Protein AF-A0A4W4ENQ6-F1 (afdb_monomer)

Structure (mmCIF, N/CA/C/O backbone):
data_AF-A0A4W4ENQ6-F1
#
_entry.id   AF-A0A4W4ENQ6-F1
#
loop_
_atom_site.group_PDB
_atom_site.id
_atom_site.type_symbol
_atom_site.label_atom_id
_atom_site.label_alt_id
_atom_site.label_comp_id
_atom_site.label_asym_id
_atom_site.label_entity_id
_atom_site.label_seq_id
_atom_site.pdbx_PDB_ins_code
_atom_site.Cartn_x
_atom_site.Cartn_y
_atom_site.Cartn_z
_atom_site.occupancy
_atom_site.B_iso_or_equiv
_atom_site.auth_seq_id
_atom_site.auth_comp_id
_atom_site.auth_asym_id
_atom_site.auth_atom_id
_atom_site.pdbx_PDB_model_num
ATOM 1 N N . MET A 1 1 ? -20.810 8.746 22.871 1.00 34.44 1 MET A N 1
ATOM 2 C CA . MET A 1 1 ? -19.670 9.691 22.815 1.00 34.44 1 MET A CA 1
ATOM 3 C C . MET A 1 1 ? -18.344 9.006 22.472 1.00 34.44 1 MET A C 1
ATOM 5 O O . MET A 1 1 ? -17.551 9.634 21.795 1.00 34.44 1 MET A O 1
ATOM 9 N N . CYS A 1 2 ? -18.100 7.742 22.858 1.00 44.56 2 CYS A N 1
ATOM 10 C CA . CYS A 1 2 ? -16.874 7.008 22.480 1.00 44.56 2 CYS A CA 1
ATOM 11 C C . CYS A 1 2 ? -16.826 6.581 20.991 1.00 44.56 2 CYS A C 1
ATOM 13 O O . CYS A 1 2 ? -15.759 6.585 20.390 1.00 44.56 2 CYS A O 1
ATOM 15 N N . SER A 1 3 ? -17.975 6.301 20.365 1.00 55.16 3 SER A N 1
ATOM 16 C CA . SER A 1 3 ? -18.065 5.853 18.964 1.00 55.16 3 SER A CA 1
ATOM 17 C C . SER A 1 3 ? -17.677 6.925 17.936 1.00 55.16 3 SER A C 1
ATOM 19 O O . SER A 1 3 ? -16.937 6.634 17.008 1.00 55.16 3 SER A O 1
ATOM 21 N N . THR A 1 4 ? -18.064 8.188 18.141 1.00 59.12 4 THR A N 1
ATOM 22 C CA . THR A 1 4 ? -17.815 9.265 17.162 1.00 59.12 4 THR A CA 1
ATOM 23 C C . THR A 1 4 ? -16.339 9.615 16.988 1.00 59.12 4 THR A C 1
ATOM 25 O O . THR A 1 4 ? -15.963 10.095 15.929 1.00 59.12 4 THR A O 1
ATOM 28 N N . VAL A 1 5 ? -15.502 9.406 18.010 1.00 60.91 5 VAL A N 1
ATOM 29 C CA . VAL A 1 5 ? -14.053 9.659 17.909 1.00 60.91 5 VAL A CA 1
ATOM 30 C C . VAL A 1 5 ? -13.392 8.556 17.080 1.00 60.91 5 VAL A C 1
ATOM 32 O O . VAL A 1 5 ? -12.712 8.856 16.106 1.00 60.91 5 VAL A O 1
ATOM 35 N N . LEU A 1 6 ? -13.705 7.291 17.383 1.00 64.12 6 LEU A N 1
ATOM 36 C CA . LEU A 1 6 ? -13.186 6.133 16.647 1.00 64.12 6 LEU A CA 1
ATOM 37 C C . LEU A 1 6 ? -13.651 6.107 15.184 1.00 64.12 6 LEU A C 1
ATOM 39 O O . LEU A 1 6 ? -12.888 5.710 14.308 1.00 64.12 6 LEU A O 1
ATOM 43 N N . ASP A 1 7 ? -14.876 6.551 14.898 1.00 67.75 7 ASP A N 1
ATOM 44 C CA . ASP A 1 7 ? -15.379 6.637 13.523 1.00 67.75 7 ASP A CA 1
ATOM 45 C C . ASP A 1 7 ? -14.667 7.745 12.714 1.00 67.75 7 ASP A C 1
ATOM 47 O O . ASP A 1 7 ? -14.411 7.573 11.520 1.00 67.75 7 ASP A O 1
ATOM 51 N N . VAL A 1 8 ? -14.273 8.854 13.358 1.00 71.75 8 VAL A N 1
ATOM 52 C CA . VAL A 1 8 ? -13.456 9.911 12.731 1.00 71.75 8 VAL A CA 1
ATOM 53 C C . VAL A 1 8 ? -12.032 9.422 12.469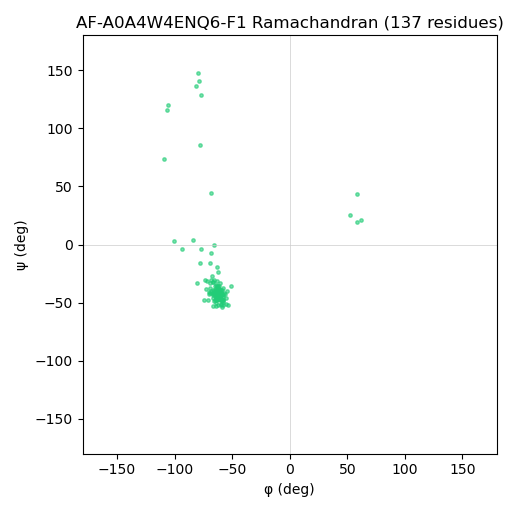 1.00 71.75 8 VAL A C 1
ATOM 55 O O . VAL A 1 8 ? -11.501 9.666 11.386 1.00 71.75 8 VAL A O 1
ATOM 58 N N . ASP A 1 9 ? -11.434 8.683 13.406 1.00 76.38 9 ASP A N 1
ATOM 59 C CA . ASP A 1 9 ? -10.115 8.074 13.211 1.00 76.38 9 ASP A CA 1
ATOM 60 C C . ASP A 1 9 ? -10.134 7.109 12.014 1.00 76.38 9 ASP A C 1
ATOM 62 O O . ASP A 1 9 ? -9.306 7.221 11.108 1.00 76.38 9 ASP A O 1
ATOM 66 N N . VAL A 1 10 ? -11.128 6.215 11.942 1.00 76.56 10 VAL A N 1
ATOM 67 C CA . VAL A 1 10 ? -11.329 5.283 10.815 1.00 76.56 10 VAL A CA 1
ATOM 68 C C . VAL A 1 10 ? -11.470 6.032 9.487 1.00 76.56 10 VAL A C 1
ATOM 70 O O . VAL A 1 10 ? -10.875 5.626 8.485 1.00 76.56 10 VAL A O 1
ATOM 73 N N . PHE A 1 11 ? -12.210 7.143 9.458 1.00 78.75 11 PHE A N 1
ATOM 74 C CA . PHE A 1 11 ? -12.342 7.970 8.258 1.00 78.75 11 PHE A CA 1
ATOM 75 C C . PHE A 1 11 ? -11.002 8.587 7.828 1.00 78.75 11 PHE A C 1
ATOM 77 O O . PHE A 1 11 ? -10.632 8.500 6.654 1.00 78.75 11 PHE A O 1
ATOM 84 N N . ILE A 1 12 ? -10.235 9.145 8.771 1.00 81.88 12 ILE A N 1
ATOM 85 C CA . ILE A 1 12 ? -8.911 9.724 8.502 1.00 81.88 12 ILE A CA 1
ATOM 86 C C . ILE A 1 12 ? -7.958 8.656 7.955 1.00 81.88 12 ILE A C 1
ATOM 88 O O . ILE A 1 12 ? -7.307 8.885 6.935 1.00 81.88 12 ILE A O 1
ATOM 92 N N . TYR A 1 13 ? -7.897 7.472 8.572 1.00 83.75 13 TYR A N 1
ATOM 93 C CA . TYR A 1 13 ? -7.035 6.393 8.085 1.00 83.75 13 TYR A CA 1
ATOM 94 C C . TYR A 1 13 ? -7.431 5.920 6.683 1.00 83.75 13 TYR A C 1
ATOM 96 O O . TYR A 1 13 ? -6.547 5.706 5.856 1.00 83.75 13 TYR A O 1
ATOM 104 N N . ASN A 1 14 ? -8.729 5.790 6.388 1.00 84.50 14 ASN A N 1
ATOM 105 C CA . ASN A 1 14 ? -9.204 5.430 5.048 1.00 84.50 14 ASN A CA 1
ATOM 106 C C . ASN A 1 14 ? -8.811 6.476 3.998 1.00 84.50 14 ASN A C 1
ATOM 108 O O . ASN A 1 14 ? -8.328 6.117 2.925 1.00 84.50 14 ASN A O 1
ATOM 112 N N . PHE A 1 15 ? -8.937 7.765 4.321 1.00 85.69 15 PHE A N 1
ATOM 113 C CA . PHE A 1 15 ? -8.499 8.842 3.435 1.00 85.69 15 PHE A CA 1
ATOM 114 C C . PHE A 1 15 ? -6.988 8.786 3.167 1.00 85.69 15 PHE A C 1
ATOM 116 O O . PHE A 1 15 ? -6.546 8.849 2.020 1.00 85.69 15 PHE A O 1
ATOM 123 N N . VAL A 1 16 ? -6.183 8.606 4.216 1.00 89.12 16 VAL A N 1
ATOM 124 C CA . VAL A 1 16 ? -4.723 8.495 4.096 1.00 89.12 16 VAL A CA 1
ATOM 125 C C . VAL A 1 16 ? -4.326 7.261 3.269 1.00 89.12 16 VAL A C 1
ATOM 127 O O . VAL A 1 16 ? -3.464 7.354 2.392 1.00 89.12 16 VAL A O 1
ATOM 130 N N . LEU A 1 17 ? -4.996 6.123 3.479 1.00 88.12 17 LEU A N 1
ATOM 131 C CA . LEU A 1 17 ? -4.825 4.902 2.683 1.00 88.12 17 LEU A CA 1
ATOM 132 C C . LEU A 1 17 ? -5.177 5.110 1.204 1.00 88.12 17 LEU A C 1
ATOM 134 O O . LEU A 1 17 ? -4.473 4.590 0.340 1.00 88.12 17 LEU A O 1
ATOM 138 N N . GLN A 1 18 ? -6.216 5.895 0.901 1.00 87.50 18 GLN A N 1
ATOM 139 C CA . GLN A 1 18 ? -6.599 6.244 -0.469 1.00 87.50 18 GLN A CA 1
ATOM 140 C C . GLN A 1 18 ? -5.472 7.004 -1.182 1.00 87.50 18 GLN A C 1
ATOM 142 O O . GLN A 1 18 ? -5.150 6.695 -2.329 1.00 87.50 18 GLN A O 1
ATOM 147 N N . VAL A 1 19 ? -4.844 7.969 -0.502 1.00 91.44 19 VAL A N 1
ATOM 148 C CA . VAL A 1 19 ? -3.749 8.770 -1.071 1.00 91.44 19 VAL A CA 1
ATOM 149 C C . VAL A 1 19 ? -2.521 7.899 -1.325 1.00 91.44 19 VAL A C 1
ATOM 151 O O . VAL A 1 19 ? -2.022 7.861 -2.449 1.00 91.44 19 VAL A O 1
ATOM 154 N N . PHE A 1 20 ? -2.048 7.154 -0.322 1.00 89.12 20 PHE A N 1
ATOM 155 C CA . PHE A 1 20 ? -0.837 6.342 -0.474 1.00 89.12 20 PHE A CA 1
ATOM 156 C C . PHE A 1 20 ? -1.031 5.143 -1.405 1.00 89.12 20 PHE A C 1
ATOM 158 O O . PHE A 1 20 ? -0.192 4.916 -2.276 1.00 89.12 20 PHE A O 1
ATOM 165 N N . GLY A 1 21 ? -2.157 4.431 -1.305 1.00 88.62 21 GLY A N 1
ATOM 166 C CA . GLY A 1 21 ? -2.495 3.359 -2.241 1.00 88.62 21 GLY A CA 1
ATOM 167 C C . GLY A 1 21 ? -2.651 3.878 -3.673 1.00 88.62 21 GLY A C 1
ATOM 168 O O . GLY A 1 21 ? -2.156 3.256 -4.613 1.00 88.62 21 GLY A O 1
ATOM 169 N N . GLY A 1 22 ? -3.243 5.070 -3.823 1.00 90.06 22 GLY A N 1
ATOM 170 C CA . GLY A 1 22 ? -3.332 5.829 -5.071 1.00 90.06 22 GLY A CA 1
ATOM 171 C C . GLY A 1 22 ? -1.975 6.050 -5.736 1.00 90.06 22 GLY A C 1
ATOM 172 O O . GLY A 1 22 ? -1.762 5.706 -6.899 1.00 90.06 22 GLY A O 1
ATOM 173 N N . LEU A 1 23 ? -1.029 6.576 -4.959 1.00 92.75 23 LEU A N 1
ATOM 174 C CA . LEU A 1 23 ? 0.330 6.847 -5.420 1.00 92.75 23 LEU A CA 1
ATOM 175 C C . LEU A 1 23 ? 1.032 5.582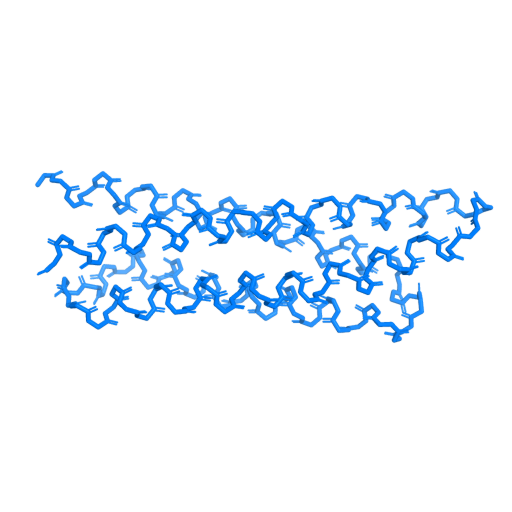 -5.925 1.00 92.75 23 LEU A C 1
ATOM 177 O O . LEU A 1 23 ? 1.708 5.646 -6.946 1.00 92.75 23 LEU A O 1
ATOM 181 N N . VAL A 1 24 ? 0.850 4.428 -5.271 1.00 93.81 24 VAL A N 1
ATOM 182 C CA . VAL A 1 24 ? 1.528 3.180 -5.664 1.00 93.81 24 VAL A CA 1
ATOM 183 C C . VAL A 1 24 ? 1.181 2.773 -7.095 1.00 93.81 24 VAL A C 1
ATOM 185 O O . VAL A 1 24 ? 2.088 2.523 -7.886 1.00 93.81 24 VAL A O 1
ATOM 188 N N . TRP A 1 25 ? -0.103 2.713 -7.466 1.00 93.06 25 TRP A N 1
ATOM 189 C CA . TRP A 1 25 ? -0.451 2.274 -8.824 1.00 93.06 25 TRP A CA 1
ATOM 190 C C . TRP A 1 25 ? -0.148 3.339 -9.882 1.00 93.06 25 TRP A C 1
ATOM 192 O O . TRP A 1 25 ? 0.223 2.971 -10.995 1.00 93.06 25 TRP A O 1
ATOM 202 N N . ILE A 1 26 ? -0.226 4.632 -9.542 1.00 94.38 26 ILE A N 1
ATOM 203 C CA . ILE A 1 26 ? 0.180 5.724 -10.442 1.00 94.38 26 ILE A CA 1
ATOM 204 C C . ILE A 1 26 ? 1.682 5.636 -10.734 1.00 94.38 26 ILE A C 1
ATOM 206 O O . ILE A 1 26 ? 2.083 5.655 -11.895 1.00 94.38 26 ILE A O 1
ATOM 210 N N . LEU A 1 27 ? 2.518 5.472 -9.704 1.00 92.56 27 LEU A N 1
ATOM 211 C CA . LEU A 1 27 ? 3.970 5.347 -9.858 1.00 92.56 27 LEU A CA 1
ATOM 212 C C . LEU A 1 27 ? 4.344 4.106 -10.675 1.00 92.56 27 LEU A C 1
ATOM 214 O O . LEU A 1 27 ? 5.173 4.201 -11.577 1.00 92.56 27 LEU A O 1
ATOM 218 N N . VAL A 1 28 ? 3.693 2.964 -10.421 1.00 91.75 28 VAL A N 1
ATOM 219 C CA . VAL A 1 28 ? 3.890 1.748 -11.228 1.00 91.75 28 VAL A CA 1
ATOM 220 C C . VAL A 1 28 ? 3.441 1.977 -12.677 1.00 91.75 28 VAL A C 1
ATOM 222 O O . VAL A 1 28 ? 4.154 1.581 -13.598 1.00 91.75 28 VAL A O 1
ATOM 225 N N . ALA A 1 29 ? 2.330 2.678 -12.920 1.00 92.50 29 ALA A N 1
ATOM 226 C CA . ALA A 1 29 ? 1.887 3.025 -14.273 1.00 92.50 29 ALA A CA 1
ATOM 227 C C . ALA A 1 29 ? 2.889 3.929 -15.009 1.00 92.50 29 ALA A C 1
ATOM 229 O O . ALA A 1 29 ? 3.151 3.714 -16.192 1.00 92.50 29 ALA A O 1
ATOM 230 N N . CYS A 1 30 ? 3.522 4.875 -14.308 1.00 91.81 30 CYS A N 1
ATOM 231 C CA . CYS A 1 30 ? 4.569 5.735 -14.869 1.00 91.81 30 CYS A CA 1
ATOM 232 C C . CYS A 1 30 ? 5.825 4.967 -15.315 1.00 91.81 30 CYS A C 1
ATOM 234 O O . CYS A 1 30 ? 6.593 5.482 -16.125 1.00 91.81 30 CYS A O 1
ATOM 236 N N . THR A 1 31 ? 6.038 3.738 -14.832 1.00 88.50 31 THR A N 1
ATOM 237 C CA . THR A 1 31 ? 7.123 2.860 -15.314 1.00 88.50 31 THR A CA 1
ATOM 238 C C . THR A 1 31 ? 6.760 2.067 -16.573 1.00 88.50 31 THR A C 1
ATOM 240 O O . THR A 1 31 ? 7.550 1.242 -17.023 1.00 88.50 31 THR A O 1
ATOM 243 N N . TYR A 1 32 ? 5.573 2.303 -17.147 1.00 86.38 32 TYR A N 1
ATOM 244 C CA . TYR A 1 32 ? 5.031 1.584 -18.306 1.00 86.38 32 TYR A CA 1
ATOM 245 C C . TYR A 1 32 ? 4.882 0.069 -18.099 1.00 86.38 32 TYR A C 1
ATOM 247 O O . TYR A 1 32 ? 4.750 -0.672 -19.071 1.00 86.38 32 TYR A O 1
ATOM 255 N N . ILE A 1 33 ? 4.854 -0.393 -16.840 1.00 85.81 33 ILE A N 1
ATOM 256 C CA . ILE A 1 33 ? 4.675 -1.809 -16.487 1.00 85.81 33 ILE A CA 1
ATOM 257 C C . ILE A 1 33 ? 5.787 -2.676 -17.117 1.00 85.81 33 ILE A C 1
ATOM 259 O O . ILE A 1 33 ? 5.533 -3.733 -17.697 1.00 85.81 33 ILE A O 1
ATOM 263 N N . VAL A 1 34 ? 7.035 -2.204 -17.052 1.00 82.38 34 VAL A N 1
ATOM 264 C CA . VAL A 1 34 ? 8.221 -2.939 -17.501 1.00 82.38 34 VAL A CA 1
ATOM 265 C C . VAL A 1 34 ? 9.039 -3.429 -16.295 1.00 82.38 34 VAL A C 1
ATOM 267 O O . VAL A 1 34 ? 9.630 -2.604 -15.594 1.00 82.38 34 VAL A O 1
ATOM 270 N N . PRO A 1 35 ? 9.185 -4.754 -16.083 1.00 85.06 35 PRO A N 1
ATOM 271 C CA . PRO A 1 35 ? 8.628 -5.874 -16.851 1.00 85.06 35 PRO A CA 1
ATOM 272 C C . PRO A 1 35 ? 7.158 -6.174 -16.509 1.00 85.06 35 PRO A C 1
ATOM 274 O O . PRO A 1 35 ? 6.743 -6.072 -15.355 1.00 85.06 35 PRO A O 1
ATOM 277 N N . TYR A 1 36 ? 6.393 -6.644 -17.505 1.00 87.00 36 TYR A N 1
ATOM 278 C CA . TYR A 1 36 ? 4.941 -6.860 -17.380 1.00 87.00 36 TYR A CA 1
ATOM 279 C C . TYR A 1 36 ? 4.570 -7.768 -16.199 1.00 87.00 36 TYR A C 1
ATOM 281 O O . TYR A 1 36 ? 3.698 -7.448 -15.393 1.00 87.00 36 TYR A O 1
ATOM 289 N N . ASN A 1 37 ? 5.285 -8.881 -16.052 1.00 87.88 37 ASN A N 1
ATOM 290 C CA . ASN A 1 37 ? 5.226 -9.740 -14.877 1.00 87.88 37 ASN A CA 1
ATOM 291 C C . ASN A 1 37 ? 6.516 -9.511 -14.070 1.00 87.88 37 ASN A C 1
ATOM 293 O O . ASN A 1 37 ? 7.588 -9.729 -14.640 1.00 87.88 37 ASN A O 1
ATOM 297 N N . PRO A 1 38 ? 6.476 -9.063 -12.798 1.00 90.31 38 PRO A N 1
ATOM 298 C CA . PRO A 1 38 ? 5.336 -8.999 -11.871 1.00 90.31 38 PRO A CA 1
ATOM 299 C C . PRO A 1 38 ? 4.648 -7.629 -11.690 1.00 90.31 38 PRO A C 1
ATOM 301 O O . PRO A 1 38 ? 3.735 -7.534 -10.869 1.00 90.31 38 PRO A O 1
ATOM 304 N N . GLN A 1 39 ? 5.025 -6.555 -12.397 1.00 88.06 39 GLN A N 1
ATOM 305 C CA . GLN A 1 39 ? 4.447 -5.222 -12.126 1.00 88.06 39 GLN A CA 1
ATOM 306 C C . GLN A 1 39 ? 2.935 -5.126 -12.378 1.00 88.06 39 GLN A C 1
ATOM 308 O O . GLN A 1 39 ? 2.251 -4.393 -11.662 1.00 88.06 39 GLN A O 1
ATOM 313 N N . ALA A 1 40 ? 2.387 -5.888 -13.330 1.00 91.62 40 ALA A N 1
ATOM 314 C CA . ALA A 1 40 ? 0.944 -5.935 -13.559 1.00 91.62 40 ALA A CA 1
ATOM 315 C C . ALA A 1 40 ? 0.178 -6.461 -12.330 1.00 91.62 40 ALA A C 1
ATOM 317 O O . ALA A 1 40 ? -0.894 -5.948 -12.014 1.00 91.62 40 ALA A O 1
ATOM 318 N N . TYR A 1 41 ? 0.746 -7.425 -11.591 1.00 94.06 41 TYR A N 1
ATOM 319 C CA . TYR A 1 41 ? 0.162 -7.922 -10.340 1.00 94.06 41 TYR A CA 1
ATOM 320 C C . TYR A 1 41 ? 0.104 -6.820 -9.277 1.00 94.06 41 TYR A C 1
ATOM 322 O O . TYR A 1 41 ? -0.940 -6.595 -8.667 1.00 94.06 41 TYR A O 1
ATOM 330 N N . VAL A 1 42 ? 1.204 -6.081 -9.106 1.00 93.44 42 VAL A N 1
ATOM 331 C CA . VAL A 1 42 ? 1.302 -4.976 -8.139 1.00 93.44 42 VAL A CA 1
ATOM 332 C C . VAL A 1 42 ? 0.272 -3.889 -8.440 1.00 93.44 42 VAL A C 1
ATOM 334 O O . VAL A 1 42 ? -0.414 -3.405 -7.538 1.00 93.44 42 VAL A O 1
ATOM 337 N N . MET A 1 43 ? 0.132 -3.535 -9.718 1.00 94.06 43 MET A N 1
ATOM 338 C CA . MET A 1 43 ? -0.865 -2.569 -10.162 1.00 94.06 43 MET A CA 1
ATOM 339 C C . MET A 1 43 ? -2.290 -3.069 -9.900 1.00 94.06 43 MET A C 1
ATOM 341 O O . MET A 1 43 ? -3.090 -2.325 -9.338 1.00 94.06 43 MET A O 1
ATOM 345 N N . ALA A 1 44 ? -2.601 -4.319 -10.256 1.00 94.06 44 ALA A N 1
ATOM 346 C CA . ALA A 1 44 ? -3.931 -4.896 -10.066 1.00 94.06 44 ALA A CA 1
ATOM 347 C C . ALA A 1 44 ? -4.342 -4.931 -8.586 1.00 94.06 44 ALA A C 1
ATOM 349 O O . ALA A 1 44 ? -5.444 -4.500 -8.249 1.00 94.06 44 ALA A O 1
ATOM 350 N N . VAL A 1 45 ? -3.442 -5.375 -7.700 1.00 94.50 45 VAL A N 1
ATOM 351 C CA . VAL A 1 45 ? -3.666 -5.374 -6.246 1.00 94.50 45 VAL A CA 1
ATOM 352 C C . VAL A 1 45 ? -3.943 -3.962 -5.738 1.00 94.50 45 VAL A C 1
ATOM 354 O O . VAL A 1 45 ? -4.909 -3.740 -5.011 1.00 94.50 45 VAL A O 1
ATOM 357 N N . SER A 1 46 ? -3.117 -2.999 -6.145 1.00 93.62 46 SER A N 1
ATOM 358 C CA . SER A 1 46 ? -3.229 -1.621 -5.674 1.00 93.62 46 SER A CA 1
ATOM 359 C C . SER A 1 46 ? -4.527 -0.948 -6.146 1.00 93.62 46 SER A C 1
ATOM 361 O O . SER A 1 46 ? -5.216 -0.317 -5.348 1.00 93.62 46 SER A O 1
ATOM 363 N N . VAL A 1 47 ? -4.934 -1.147 -7.406 1.00 94.69 47 VAL A N 1
ATOM 364 C CA . VAL A 1 47 ? -6.209 -0.628 -7.937 1.00 94.69 47 VAL A CA 1
ATOM 365 C C . VAL A 1 47 ? -7.413 -1.303 -7.274 1.00 94.69 47 VAL A C 1
ATOM 367 O O . VAL A 1 47 ? -8.360 -0.614 -6.898 1.00 94.69 47 VAL A O 1
ATOM 370 N N . PHE A 1 48 ? -7.381 -2.626 -7.089 1.00 94.38 48 PHE A N 1
ATOM 371 C CA . PHE A 1 48 ? -8.450 -3.362 -6.409 1.00 94.38 48 PHE A CA 1
ATOM 372 C C . PHE A 1 48 ? -8.676 -2.828 -4.989 1.00 94.38 48 PHE A C 1
ATOM 374 O O . PHE A 1 48 ? -9.787 -2.422 -4.647 1.00 94.38 48 PHE A O 1
ATOM 381 N N . CYS A 1 49 ? -7.608 -2.739 -4.192 1.00 92.56 49 CYS A N 1
ATOM 382 C CA . CYS A 1 49 ? -7.678 -2.189 -2.842 1.00 92.56 49 CYS A CA 1
ATOM 383 C C . CYS A 1 49 ? -8.097 -0.708 -2.844 1.00 92.56 49 CYS A C 1
ATOM 385 O O . CYS A 1 49 ? -8.857 -0.288 -1.980 1.00 92.56 49 CYS A O 1
ATOM 387 N N . PHE A 1 50 ? -7.660 0.094 -3.820 1.00 92.69 50 PHE A N 1
ATOM 388 C CA . PHE A 1 50 ? -8.079 1.495 -3.941 1.00 92.69 50 PHE A CA 1
ATOM 389 C C . PHE A 1 50 ? -9.596 1.627 -4.152 1.00 92.69 50 PHE A C 1
ATOM 391 O O . PHE A 1 50 ? -10.244 2.425 -3.474 1.00 92.69 50 PHE A O 1
ATOM 398 N N . VAL A 1 51 ? -10.176 0.835 -5.061 1.00 93.81 51 VAL A N 1
ATOM 399 C CA . VAL A 1 51 ? -11.622 0.850 -5.337 1.00 93.81 51 VAL A CA 1
ATOM 400 C C . VAL A 1 51 ? -12.412 0.344 -4.134 1.00 93.81 51 VAL A C 1
ATOM 402 O O . VAL A 1 51 ? -13.388 0.975 -3.735 1.00 93.81 51 VAL A O 1
ATOM 405 N N . CYS A 1 52 ? -11.993 -0.762 -3.520 1.00 91.44 52 CYS A N 1
ATOM 406 C CA . CYS A 1 52 ? -12.686 -1.307 -2.357 1.00 91.44 52 CYS A CA 1
ATOM 407 C C . CYS A 1 52 ? -12.637 -0.352 -1.153 1.00 91.44 52 CYS A C 1
ATOM 409 O O . CYS A 1 52 ? -13.675 -0.112 -0.541 1.00 91.44 52 CYS A O 1
ATOM 411 N N . THR A 1 53 ? -11.487 0.263 -0.860 1.00 89.94 53 THR A N 1
ATOM 412 C CA . THR A 1 53 ? -11.356 1.254 0.224 1.00 89.94 53 THR A CA 1
ATOM 413 C C . THR A 1 53 ? -12.192 2.505 -0.059 1.00 89.94 53 THR A C 1
ATOM 415 O O . THR A 1 53 ? -12.832 3.031 0.851 1.00 89.94 53 THR A O 1
ATOM 418 N N . PHE A 1 54 ? -12.296 2.924 -1.326 1.00 89.81 54 PHE A N 1
ATOM 419 C CA . PHE A 1 54 ? -13.184 4.018 -1.726 1.00 89.81 54 PHE A CA 1
ATOM 420 C C . PHE A 1 54 ? -14.660 3.686 -1.476 1.00 89.81 54 PHE A C 1
ATOM 422 O O . PHE A 1 54 ? -15.392 4.487 -0.895 1.00 89.81 54 PHE A O 1
ATOM 429 N N . LEU A 1 55 ? -15.108 2.488 -1.868 1.00 90.25 55 LEU A N 1
ATOM 430 C CA . LEU A 1 55 ? -16.472 2.028 -1.589 1.00 90.25 55 LEU A CA 1
ATOM 431 C C . LEU A 1 55 ? -16.742 1.969 -0.082 1.00 90.25 55 LEU A C 1
ATOM 433 O O . LEU A 1 55 ? -17.816 2.366 0.367 1.00 90.25 55 LEU A O 1
ATOM 437 N N . TRP A 1 56 ? -15.759 1.528 0.702 1.00 85.56 56 TRP A N 1
ATOM 438 C CA . TRP A 1 56 ? -15.852 1.470 2.156 1.00 85.56 56 TRP A CA 1
ATOM 439 C C . TRP A 1 56 ? -16.020 2.865 2.777 1.00 85.56 56 TRP A C 1
ATOM 441 O O . T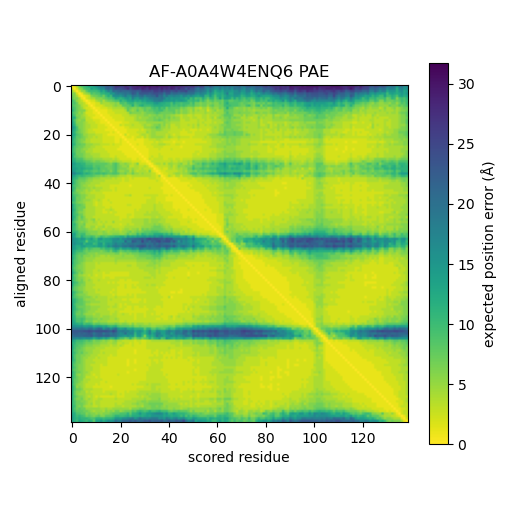RP A 1 56 ? -16.910 3.078 3.602 1.00 85.56 56 TRP A O 1
ATOM 451 N N . MET A 1 57 ? -15.258 3.853 2.296 1.00 84.38 57 MET A N 1
ATOM 452 C CA . MET A 1 57 ? -15.411 5.259 2.682 1.00 84.38 57 MET A CA 1
ATOM 453 C C . MET A 1 57 ? -16.822 5.786 2.377 1.00 84.38 57 MET A C 1
ATOM 455 O O . MET A 1 57 ? -17.431 6.429 3.231 1.00 84.38 57 MET A O 1
ATOM 459 N N . MET A 1 58 ? -17.379 5.472 1.202 1.00 85.50 58 MET A N 1
ATOM 460 C CA . MET A 1 58 ? -18.746 5.874 0.838 1.00 85.50 58 MET A CA 1
ATOM 461 C C . MET A 1 58 ? -19.797 5.263 1.776 1.00 85.50 58 MET A C 1
ATOM 463 O O . MET A 1 58 ? -20.731 5.949 2.191 1.00 85.50 58 MET A O 1
ATOM 467 N N . VAL A 1 59 ? -19.633 3.993 2.163 1.00 83.56 59 VAL A N 1
ATOM 468 C CA . VAL A 1 59 ? -20.529 3.322 3.120 1.00 83.56 59 VAL A CA 1
ATOM 469 C C . VAL A 1 59 ? -20.492 3.998 4.494 1.00 83.56 59 VAL A C 1
ATOM 471 O O . VAL A 1 59 ? -21.551 4.190 5.101 1.00 83.56 59 VAL A O 1
ATOM 474 N N . PHE A 1 60 ? -19.306 4.401 4.964 1.00 76.69 60 PHE A N 1
ATOM 475 C CA . PHE A 1 60 ? -19.164 5.160 6.209 1.00 76.69 60 PHE A CA 1
ATOM 476 C C . PHE A 1 60 ? -19.778 6.562 6.116 1.00 76.69 60 PHE A C 1
ATOM 478 O O . PHE A 1 60 ? -20.496 6.966 7.026 1.00 76.69 60 PHE A O 1
ATOM 485 N N . MET A 1 61 ? -19.593 7.276 5.000 1.00 76.00 61 MET A N 1
ATOM 486 C CA . MET A 1 61 ? -20.207 8.596 4.788 1.00 76.00 61 MET A CA 1
ATOM 487 C C . MET A 1 61 ? -21.740 8.546 4.778 1.00 76.00 61 MET A C 1
ATOM 489 O O . MET A 1 61 ? -22.390 9.464 5.272 1.00 76.00 61 MET A O 1
ATOM 493 N N . CYS A 1 62 ? -22.330 7.478 4.239 1.00 81.25 62 CYS A N 1
ATOM 494 C CA . CYS A 1 62 ? -23.780 7.289 4.234 1.00 81.25 62 CYS A CA 1
ATOM 495 C C . CYS A 1 62 ? -24.351 6.831 5.589 1.00 81.25 62 CYS A C 1
ATOM 497 O O . CYS A 1 62 ? -25.568 6.690 5.701 1.00 81.25 62 CYS A O 1
ATOM 499 N N . GLY A 1 63 ? -23.517 6.564 6.604 1.00 71.31 63 GLY A N 1
ATOM 500 C CA . GLY A 1 63 ? -23.973 6.160 7.939 1.00 71.31 63 GLY A CA 1
ATOM 501 C C . GLY A 1 63 ? -24.752 4.839 7.967 1.00 71.31 63 GLY A C 1
ATOM 502 O O . GLY A 1 63 ? -25.502 4.578 8.904 1.00 71.31 63 GLY A O 1
ATOM 503 N N . SER A 1 64 ? -24.593 3.984 6.947 1.00 65.50 64 SER A N 1
ATOM 504 C CA . SER A 1 64 ? -25.356 2.727 6.796 1.00 65.50 64 SER A CA 1
ATOM 505 C C . SER A 1 64 ? -24.993 1.667 7.859 1.00 65.50 64 SER A C 1
ATOM 507 O O . SER A 1 64 ? -25.645 0.627 8.008 1.00 65.50 64 SER A O 1
ATOM 509 N N . HIS A 1 65 ? -23.960 1.938 8.660 1.00 65.19 65 HIS A N 1
ATOM 510 C CA . HIS A 1 65 ? -23.519 1.103 9.765 1.00 65.19 65 HIS A CA 1
ATOM 511 C C . HIS A 1 65 ? -24.436 1.283 10.991 1.00 65.19 65 HIS A C 1
ATOM 513 O O . HIS A 1 65 ? -24.158 2.028 11.924 1.00 65.19 65 HIS A O 1
ATOM 519 N N . ASN A 1 66 ? -25.544 0.543 11.043 1.00 65.25 66 ASN A N 1
ATOM 520 C CA . ASN A 1 66 ? -26.442 0.472 12.212 1.00 65.25 66 ASN A CA 1
ATOM 521 C C . ASN A 1 66 ? -25.808 -0.235 13.444 1.00 65.25 66 ASN A C 1
ATOM 523 O O . ASN A 1 66 ? -26.425 -1.110 14.048 1.00 65.25 66 ASN A O 1
ATOM 527 N N . ASN A 1 67 ? -24.551 0.076 13.781 1.00 62.88 67 ASN A N 1
ATOM 528 C CA . ASN A 1 67 ? -23.790 -0.434 14.927 1.00 62.88 67 ASN A CA 1
ATOM 529 C C . ASN A 1 67 ? -23.746 -1.970 15.050 1.00 62.88 67 ASN A C 1
ATOM 531 O O . ASN A 1 67 ? -23.613 -2.518 16.143 1.00 62.88 67 ASN A O 1
ATOM 535 N N . ARG A 1 68 ? -23.902 -2.694 13.932 1.00 75.12 68 ARG A N 1
ATOM 536 C CA . ARG A 1 68 ? -23.922 -4.161 13.954 1.00 75.12 68 ARG A CA 1
ATOM 537 C C . ARG A 1 68 ? -22.509 -4.711 13.989 1.00 75.12 68 ARG A C 1
ATOM 539 O O . ARG A 1 68 ? -21.681 -4.347 13.157 1.00 75.12 68 ARG A O 1
ATOM 546 N N . ASN A 1 69 ? -22.317 -5.714 14.839 1.00 77.38 69 ASN A N 1
ATOM 547 C CA . ASN A 1 69 ? -21.066 -6.450 14.978 1.00 77.38 69 ASN A CA 1
ATOM 548 C C . ASN A 1 69 ? -20.504 -6.958 13.630 1.00 77.38 69 ASN A C 1
ATOM 550 O O . ASN A 1 69 ? -19.306 -6.902 13.378 1.00 77.38 69 ASN A O 1
ATOM 554 N N . SER A 1 70 ? -21.390 -7.362 12.710 1.00 82.62 70 SER A N 1
ATOM 555 C CA . SER A 1 70 ? -21.023 -7.824 11.364 1.00 82.62 70 SER A CA 1
ATOM 556 C C . SER A 1 70 ? -20.286 -6.779 10.516 1.00 82.62 70 SER A C 1
ATOM 558 O O . SER A 1 70 ? -19.453 -7.166 9.702 1.00 82.62 70 SER A O 1
ATOM 560 N N . TRP A 1 71 ? -20.582 -5.482 10.672 1.00 83.50 71 TRP A N 1
ATOM 561 C CA . TRP A 1 71 ? -19.884 -4.421 9.932 1.00 83.50 71 TRP A CA 1
ATOM 562 C C . TRP A 1 71 ? -18.464 -4.229 10.461 1.00 83.50 71 TRP A C 1
ATOM 564 O O . TRP A 1 71 ? -17.540 -4.073 9.672 1.00 83.50 71 TRP A O 1
ATOM 574 N N . ALA A 1 72 ? -18.282 -4.324 11.781 1.00 83.06 72 ALA A N 1
ATOM 575 C CA . ALA A 1 72 ? -16.964 -4.282 12.405 1.00 83.06 72 ALA A CA 1
ATOM 576 C C . ALA A 1 72 ? -16.107 -5.498 12.010 1.00 83.06 72 ALA A C 1
ATOM 578 O O . ALA A 1 72 ? -14.927 -5.348 11.711 1.00 83.06 72 ALA A O 1
ATOM 579 N N . THR A 1 73 ? -16.696 -6.697 11.930 1.00 87.19 73 THR A N 1
ATOM 580 C CA . THR A 1 73 ? -15.981 -7.889 11.442 1.00 87.19 73 THR A CA 1
ATOM 581 C C . THR A 1 73 ? -15.574 -7.756 9.972 1.00 87.19 73 THR A C 1
ATOM 583 O O . THR A 1 73 ? -14.446 -8.099 9.621 1.00 87.19 73 THR A O 1
ATOM 586 N N . ALA A 1 74 ? -16.468 -7.256 9.112 1.00 89.56 74 ALA A N 1
ATOM 587 C CA . ALA A 1 74 ? -16.176 -7.065 7.691 1.00 89.56 74 ALA A CA 1
ATOM 588 C C . ALA A 1 74 ? -15.051 -6.039 7.463 1.00 89.56 74 ALA A C 1
ATOM 590 O O . ALA A 1 74 ? -14.173 -6.274 6.637 1.00 89.56 74 ALA A O 1
ATOM 591 N N . ASP A 1 75 ? -15.047 -4.959 8.246 1.00 88.75 75 ASP A N 1
ATOM 592 C CA . ASP A 1 75 ? -14.013 -3.920 8.269 1.00 88.75 75 ASP A CA 1
ATOM 593 C C . ASP A 1 75 ? -12.634 -4.508 8.619 1.00 88.75 75 ASP A C 1
ATOM 595 O O . ASP A 1 75 ? -11.690 -4.406 7.835 1.00 88.75 75 ASP A O 1
ATOM 599 N N . VAL A 1 76 ? -12.537 -5.236 9.739 1.00 90.62 76 VAL A N 1
ATOM 600 C CA . VAL A 1 76 ? -11.298 -5.921 10.154 1.00 90.62 76 VAL A CA 1
ATOM 601 C C . VAL A 1 76 ? -10.816 -6.899 9.084 1.00 90.62 76 VAL A C 1
ATOM 603 O O . VAL A 1 76 ? -9.635 -6.902 8.738 1.00 90.62 76 VAL A O 1
ATOM 606 N N . PHE A 1 77 ? -11.713 -7.733 8.551 1.00 92.75 77 PHE A N 1
ATOM 607 C CA . PHE A 1 77 ? -11.354 -8.742 7.558 1.00 92.75 77 PHE A CA 1
ATOM 608 C C . PHE A 1 77 ? -10.834 -8.115 6.262 1.00 92.75 77 PHE A C 1
ATOM 610 O O . PHE A 1 77 ? -9.810 -8.554 5.737 1.00 92.75 77 PHE A O 1
ATOM 617 N N . TYR A 1 78 ? -11.509 -7.076 5.764 1.00 93.19 78 TYR A N 1
ATOM 618 C CA . TYR A 1 78 ? -11.100 -6.377 4.552 1.00 93.19 78 TYR A CA 1
ATOM 619 C C . TYR A 1 78 ? -9.726 -5.721 4.715 1.00 93.19 78 TYR A C 1
ATOM 621 O O . TYR A 1 78 ? -8.835 -5.970 3.904 1.00 93.19 78 TYR A O 1
ATOM 629 N N . HIS A 1 79 ? -9.522 -4.932 5.775 1.00 93.06 79 HIS A N 1
ATOM 630 C CA . HIS A 1 79 ? -8.251 -4.239 5.989 1.00 93.06 79 HIS A CA 1
ATOM 631 C C . HIS A 1 79 ? -7.096 -5.214 6.267 1.00 93.06 79 HIS A C 1
ATOM 633 O O . HIS A 1 79 ? -5.978 -4.989 5.792 1.00 93.06 79 HIS A O 1
ATOM 639 N N . PHE A 1 80 ? -7.371 -6.348 6.921 1.00 94.19 80 PHE A N 1
ATOM 640 C CA . PHE A 1 80 ? -6.394 -7.422 7.079 1.00 94.19 80 PHE A CA 1
ATOM 641 C C . PHE A 1 80 ? -6.015 -8.037 5.728 1.00 94.19 80 PHE A C 1
ATOM 643 O O . PHE A 1 80 ? -4.830 -8.122 5.401 1.00 94.19 80 PHE A O 1
ATOM 650 N N . LEU A 1 81 ? -7.001 -8.419 4.912 1.00 95.31 81 LEU A N 1
ATOM 651 C CA . LEU A 1 81 ? -6.762 -8.983 3.583 1.00 95.31 81 LEU A CA 1
ATOM 652 C C . LEU A 1 81 ? -5.996 -7.998 2.690 1.00 95.31 81 LEU A C 1
ATOM 654 O O . LEU A 1 81 ? -5.027 -8.390 2.043 1.00 95.31 81 LEU A O 1
ATOM 658 N N . ALA A 1 82 ? -6.373 -6.718 2.705 1.00 94.19 82 ALA A N 1
ATOM 659 C CA . ALA A 1 82 ? -5.676 -5.662 1.980 1.00 94.19 82 ALA A CA 1
ATOM 660 C C . ALA A 1 82 ? -4.210 -5.532 2.425 1.00 94.19 82 ALA A C 1
ATOM 662 O O . ALA A 1 82 ? -3.334 -5.379 1.573 1.00 94.19 82 ALA A O 1
ATOM 663 N N . SER A 1 83 ? -3.921 -5.663 3.727 1.00 94.06 83 SER A N 1
ATOM 664 C CA . SER A 1 83 ? -2.543 -5.652 4.236 1.00 94.06 83 SER A CA 1
ATOM 665 C C . SER A 1 83 ? -1.710 -6.817 3.691 1.00 94.06 83 SER A C 1
ATOM 667 O O . SER A 1 83 ? -0.585 -6.611 3.242 1.00 94.06 83 SER A O 1
ATOM 669 N N . VAL A 1 84 ? -2.277 -8.028 3.642 1.00 96.06 84 VAL A N 1
ATOM 670 C CA . VAL A 1 84 ? -1.603 -9.218 3.102 1.00 96.06 84 VAL A CA 1
ATOM 671 C C . VAL A 1 84 ? -1.380 -9.079 1.598 1.00 96.06 84 VAL A C 1
ATOM 673 O O . VAL A 1 84 ? -0.294 -9.386 1.104 1.00 96.06 84 VAL A O 1
ATOM 676 N N . LEU A 1 85 ? -2.376 -8.575 0.865 1.00 94.50 85 LEU A N 1
ATOM 677 C CA . LEU A 1 85 ? -2.260 -8.340 -0.571 1.00 94.50 85 LEU A CA 1
ATOM 678 C C . LEU A 1 85 ? -1.186 -7.290 -0.882 1.00 94.50 85 LEU A C 1
ATOM 680 O O . LEU A 1 85 ? -0.322 -7.554 -1.718 1.00 94.50 85 LEU A O 1
ATOM 684 N N . TYR A 1 86 ? -1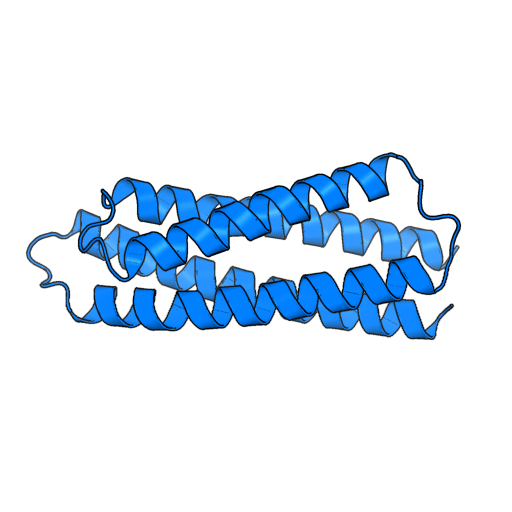.166 -6.149 -0.185 1.00 94.19 86 TYR A N 1
ATOM 685 C CA . TYR A 1 86 ? -0.116 -5.142 -0.374 1.00 94.19 86 TYR A CA 1
ATOM 686 C C . TYR A 1 86 ? 1.268 -5.673 0.005 1.00 94.19 86 TYR A C 1
ATOM 688 O O . TYR A 1 86 ? 2.202 -5.486 -0.771 1.00 94.19 86 TYR A O 1
ATOM 696 N N . LEU A 1 87 ? 1.394 -6.425 1.105 1.00 94.81 87 LEU A N 1
ATOM 697 C CA . LEU A 1 87 ? 2.653 -7.075 1.475 1.00 94.81 87 LEU A CA 1
ATOM 698 C C . LEU A 1 87 ? 3.131 -8.031 0.370 1.00 94.81 87 LEU A C 1
ATOM 700 O O . LEU A 1 87 ? 4.310 -8.034 0.010 1.00 94.81 87 LEU A O 1
ATOM 704 N N . SER A 1 88 ? 2.208 -8.804 -0.210 1.00 95.44 88 SER A N 1
ATOM 705 C CA . SER A 1 88 ? 2.507 -9.715 -1.319 1.00 95.44 88 SER A CA 1
ATOM 706 C C . SER A 1 88 ? 2.916 -8.984 -2.599 1.00 95.44 88 SER A C 1
ATOM 708 O O . SER A 1 88 ? 3.708 -9.518 -3.365 1.00 95.44 88 SER A O 1
ATOM 710 N N . ALA A 1 89 ? 2.412 -7.770 -2.833 1.00 93.88 89 ALA A N 1
ATOM 711 C CA . ALA A 1 89 ? 2.756 -6.938 -3.982 1.00 93.88 89 ALA A CA 1
ATOM 712 C C . ALA A 1 89 ? 4.090 -6.193 -3.786 1.00 93.88 89 ALA A C 1
ATOM 714 O O . ALA A 1 89 ? 4.850 -6.017 -4.741 1.00 93.88 89 ALA A O 1
ATOM 715 N N . SER A 1 90 ? 4.420 -5.807 -2.551 1.00 94.44 90 SER A N 1
ATOM 716 C CA . SER A 1 90 ? 5.684 -5.143 -2.220 1.00 94.44 90 SER A CA 1
ATOM 717 C C . SER A 1 90 ? 6.904 -6.021 -2.509 1.00 94.44 90 SER A C 1
ATOM 719 O O . SER A 1 90 ? 7.913 -5.511 -2.990 1.00 94.44 90 SER A O 1
ATOM 721 N N . VAL A 1 91 ? 6.821 -7.339 -2.277 1.00 94.69 91 VAL A N 1
ATOM 722 C CA . VAL A 1 91 ? 7.958 -8.259 -2.479 1.00 94.69 91 VAL A CA 1
ATOM 723 C C . VAL A 1 91 ? 8.399 -8.337 -3.957 1.00 94.69 91 VAL A C 1
ATOM 725 O O . VAL A 1 91 ? 9.575 -8.082 -4.232 1.00 94.69 91 VAL A O 1
ATOM 728 N N . PRO A 1 92 ? 7.513 -8.610 -4.939 1.00 92.31 92 PRO A N 1
ATOM 729 C CA . PRO A 1 92 ? 7.874 -8.567 -6.353 1.00 92.31 92 PRO A CA 1
ATOM 730 C C 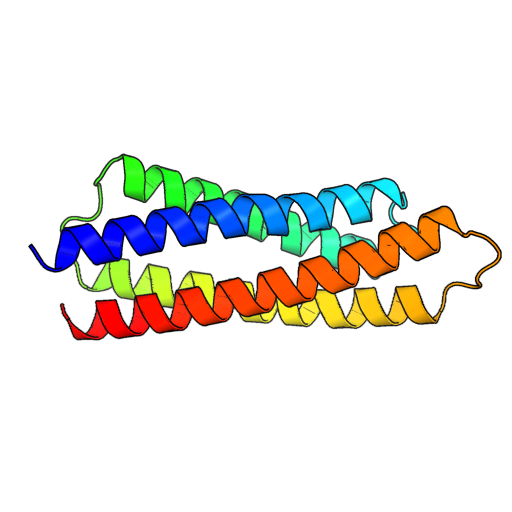. PRO A 1 92 ? 8.304 -7.178 -6.835 1.00 92.31 92 PRO A C 1
ATOM 732 O O . PRO A 1 92 ? 9.216 -7.082 -7.654 1.00 92.31 92 PRO A O 1
ATOM 735 N N . LEU A 1 93 ? 7.691 -6.101 -6.324 1.00 91.62 93 LEU A N 1
ATOM 736 C CA . LEU A 1 93 ? 8.077 -4.734 -6.684 1.00 91.62 93 LEU A CA 1
ATOM 737 C C . LEU A 1 93 ? 9.513 -4.416 -6.230 1.00 91.62 93 LEU A C 1
ATOM 739 O O . LEU A 1 93 ? 10.299 -3.849 -6.992 1.00 91.62 93 LEU A O 1
ATOM 743 N N . ALA A 1 94 ? 9.887 -4.842 -5.020 1.00 93.19 94 ALA A N 1
ATOM 744 C CA . ALA A 1 94 ? 11.247 -4.715 -4.503 1.00 93.19 94 ALA A CA 1
ATOM 745 C C . ALA A 1 94 ? 12.251 -5.539 -5.324 1.00 93.19 94 ALA A C 1
ATOM 747 O O . ALA A 1 94 ? 13.309 -5.028 -5.688 1.00 93.19 94 ALA A O 1
ATOM 748 N N . MET A 1 95 ? 11.897 -6.776 -5.691 1.00 92.06 95 MET A N 1
ATOM 749 C CA . MET A 1 95 ? 12.731 -7.621 -6.556 1.00 92.06 95 MET A CA 1
ATOM 750 C C . MET A 1 95 ? 12.995 -6.978 -7.921 1.00 92.06 95 MET A C 1
ATOM 752 O O . MET A 1 95 ? 14.142 -6.923 -8.359 1.00 92.06 95 MET A O 1
ATOM 756 N N . VAL A 1 96 ? 11.958 -6.441 -8.576 1.00 89.19 96 VAL A N 1
ATOM 757 C CA . VAL A 1 96 ? 12.111 -5.719 -9.851 1.00 89.19 96 VAL A CA 1
ATOM 758 C C . VAL A 1 96 ? 13.025 -4.510 -9.681 1.00 89.19 96 VAL A C 1
ATOM 760 O O . VAL A 1 96 ? 13.916 -4.297 -10.496 1.00 89.19 96 VAL A O 1
ATOM 763 N N . THR A 1 97 ? 12.848 -3.747 -8.602 1.00 89.44 97 THR A N 1
ATOM 764 C CA . THR A 1 97 ? 13.659 -2.555 -8.321 1.00 89.44 97 THR A CA 1
ATOM 765 C C . THR A 1 97 ? 15.144 -2.897 -8.190 1.00 89.44 97 THR A C 1
ATOM 767 O O . THR A 1 97 ? 15.978 -2.200 -8.760 1.00 89.44 97 THR A O 1
ATOM 770 N N . LEU A 1 98 ? 15.477 -3.990 -7.495 1.00 89.44 98 LEU A N 1
ATOM 771 C CA . LEU A 1 98 ? 16.857 -4.466 -7.334 1.00 89.44 98 LEU A CA 1
ATOM 772 C C . LEU A 1 98 ? 17.473 -4.983 -8.641 1.00 89.44 98 LEU A C 1
ATOM 774 O O . LEU A 1 98 ? 18.684 -4.892 -8.824 1.00 89.44 98 LEU A O 1
ATOM 778 N N . ALA A 1 99 ? 16.655 -5.530 -9.541 1.00 86.31 99 ALA A N 1
ATOM 779 C CA . ALA A 1 99 ? 17.104 -6.038 -10.835 1.00 86.31 99 ALA A CA 1
ATOM 780 C C . ALA A 1 99 ? 17.354 -4.927 -11.875 1.00 86.31 99 ALA A C 1
ATOM 782 O O . ALA A 1 99 ? 17.996 -5.179 -12.897 1.00 86.31 99 ALA A O 1
ATOM 783 N N . PHE A 1 100 ? 16.856 -3.707 -11.646 1.00 81.06 100 PHE A N 1
ATOM 784 C CA . PHE A 1 100 ? 17.064 -2.583 -12.556 1.00 81.06 100 PHE A CA 1
ATOM 785 C C . PHE A 1 100 ? 18.470 -1.990 -12.409 1.00 81.06 100 PHE A C 1
ATOM 787 O O . PHE A 1 100 ? 18.904 -1.615 -11.323 1.00 81.06 100 PHE A O 1
ATOM 794 N N . ASN A 1 101 ? 19.169 -1.851 -13.538 1.00 68.62 101 ASN A N 1
ATOM 795 C CA . ASN A 1 101 ? 20.469 -1.192 -13.592 1.00 68.62 101 ASN A CA 1
ATOM 796 C C . ASN A 1 101 ? 20.288 0.339 -13.590 1.00 68.62 101 ASN A C 1
ATOM 798 O O . ASN A 1 101 ? 19.383 0.871 -14.240 1.00 68.62 101 ASN A O 1
ATOM 802 N N . SER A 1 102 ? 21.156 1.060 -12.881 1.00 65.31 102 SER A N 1
ATOM 803 C CA . SER A 1 102 ? 21.047 2.501 -12.587 1.00 65.31 102 SER A CA 1
ATOM 804 C C . SER A 1 102 ? 21.164 3.426 -13.810 1.00 65.31 102 SER A C 1
ATOM 806 O O . SER A 1 102 ? 21.031 4.642 -13.685 1.00 65.31 102 SER A O 1
ATOM 808 N N . SER A 1 103 ? 21.350 2.859 -15.005 1.00 64.81 103 SER A N 1
ATOM 809 C CA . SER A 1 103 ? 21.386 3.545 -16.302 1.00 64.81 103 SER A CA 1
ATOM 810 C C . SER A 1 103 ? 20.067 4.252 -16.661 1.00 64.81 103 SER A C 1
ATOM 812 O O . SER A 1 103 ? 20.078 5.197 -17.444 1.00 64.81 103 SER A O 1
ATOM 814 N N . LEU A 1 104 ? 18.934 3.815 -16.089 1.00 67.62 104 LEU A N 1
ATOM 815 C CA . LEU A 1 104 ? 17.611 4.444 -16.224 1.00 67.62 104 LEU A CA 1
ATOM 816 C C . LEU A 1 104 ? 17.196 5.098 -14.900 1.00 67.62 104 LEU A C 1
ATOM 818 O O . LEU A 1 104 ? 16.326 4.603 -14.180 1.00 67.62 104 LEU A O 1
ATOM 822 N N . THR A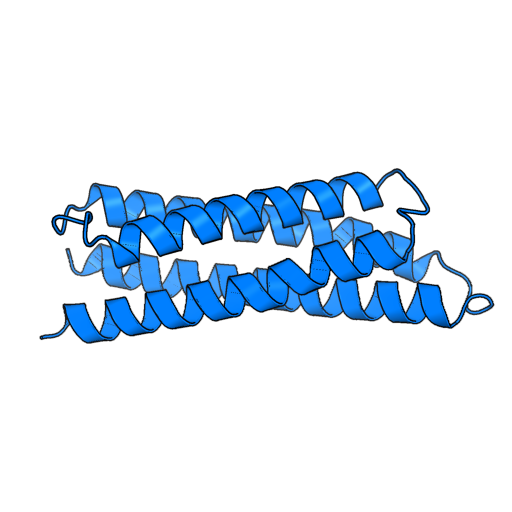 1 105 ? 17.822 6.230 -14.583 1.00 78.06 105 THR A N 1
ATOM 823 C CA . THR A 1 105 ? 17.712 6.904 -13.280 1.00 78.06 105 THR A CA 1
ATOM 824 C C . THR A 1 105 ? 16.268 7.199 -12.870 1.00 78.06 105 THR A C 1
ATOM 826 O O . THR A 1 105 ? 15.913 6.984 -11.715 1.00 78.06 105 THR A O 1
ATOM 829 N N . LEU A 1 106 ? 15.413 7.627 -13.807 1.00 86.75 106 LEU A N 1
ATOM 830 C CA . LEU A 1 106 ? 14.021 7.984 -13.506 1.00 86.75 106 LEU A CA 1
ATOM 831 C C . LEU A 1 106 ? 13.149 6.761 -13.179 1.00 86.75 106 LEU A C 1
ATOM 833 O O . LEU A 1 106 ? 12.443 6.769 -12.177 1.00 86.75 106 LEU A O 1
ATOM 837 N N . ILE A 1 107 ? 13.203 5.697 -13.989 1.00 86.81 107 ILE A N 1
ATOM 838 C CA . ILE A 1 107 ? 12.399 4.478 -13.763 1.00 86.81 107 ILE A CA 1
ATOM 839 C C . ILE A 1 107 ? 12.820 3.803 -12.457 1.00 86.81 107 ILE A C 1
ATOM 841 O O . ILE A 1 107 ? 11.976 3.353 -11.686 1.00 86.81 107 ILE A O 1
ATOM 845 N N . TYR A 1 108 ? 14.122 3.791 -12.173 1.00 87.88 108 TYR A N 1
ATOM 846 C CA . TYR A 1 108 ? 14.651 3.288 -10.912 1.00 87.88 108 TYR A CA 1
ATOM 847 C C . TYR A 1 108 ? 14.138 4.094 -9.703 1.00 87.88 108 TYR A C 1
ATOM 849 O O . TYR A 1 108 ? 13.658 3.508 -8.735 1.00 87.88 108 TYR A O 1
ATOM 857 N N . GLN A 1 109 ? 14.147 5.432 -9.772 1.00 91.19 109 GLN A N 1
ATOM 858 C CA . GLN A 1 109 ? 13.593 6.303 -8.723 1.00 91.19 109 GLN A CA 1
ATOM 859 C C . GLN A 1 109 ? 12.076 6.119 -8.538 1.00 91.19 109 GLN A C 1
ATOM 861 O O . GLN A 1 109 ? 11.588 6.071 -7.404 1.00 91.19 109 GLN A O 1
ATOM 866 N N . LEU A 1 110 ? 11.324 5.970 -9.635 1.00 92.19 110 LEU A N 1
ATOM 867 C CA . LEU A 1 110 ? 9.886 5.679 -9.598 1.00 92.19 110 LEU A CA 1
ATOM 868 C C . LEU A 1 110 ? 9.608 4.326 -8.931 1.00 92.19 110 LEU A C 1
ATOM 870 O O . LEU A 1 110 ? 8.748 4.240 -8.061 1.00 92.19 110 LEU A O 1
ATOM 874 N N . ASN A 1 111 ? 10.380 3.292 -9.261 1.00 91.44 111 ASN A N 1
ATOM 875 C CA . ASN A 1 111 ? 10.261 1.982 -8.628 1.00 91.44 111 ASN A CA 1
ATOM 876 C C . ASN A 1 111 ? 10.604 2.028 -7.129 1.00 91.44 111 ASN A C 1
ATOM 878 O O . ASN A 1 111 ? 9.823 1.529 -6.323 1.00 91.44 111 ASN A O 1
ATOM 882 N N . ILE A 1 112 ? 11.688 2.704 -6.721 1.00 92.81 112 ILE A N 1
ATOM 883 C CA . ILE A 1 112 ? 12.017 2.890 -5.294 1.00 92.81 112 ILE A CA 1
ATOM 884 C C . ILE A 1 112 ? 10.876 3.583 -4.550 1.00 92.81 112 ILE A C 1
ATOM 886 O O . ILE A 1 112 ? 10.458 3.118 -3.489 1.00 92.81 112 ILE A O 1
ATOM 890 N N . SER A 1 113 ? 10.366 4.692 -5.086 1.00 94.00 113 SER A N 1
ATOM 891 C CA . SER A 1 113 ? 9.272 5.420 -4.435 1.00 94.00 113 SER A CA 1
ATOM 892 C C . SER A 1 113 ? 8.009 4.562 -4.339 1.00 94.00 113 SER A C 1
ATOM 894 O O . SER A 1 113 ? 7.410 4.493 -3.266 1.00 94.00 113 SER A O 1
ATOM 896 N N . ALA A 1 114 ? 7.657 3.821 -5.394 1.00 94.25 114 ALA A N 1
ATOM 897 C CA . ALA A 1 114 ? 6.545 2.877 -5.371 1.00 94.25 114 ALA A CA 1
ATOM 898 C C . ALA A 1 114 ? 6.730 1.786 -4.299 1.00 94.25 114 ALA A C 1
ATOM 900 O O . ALA A 1 114 ? 5.783 1.482 -3.574 1.00 94.25 114 ALA A O 1
ATOM 901 N N . VAL A 1 115 ? 7.945 1.242 -4.139 1.00 94.44 115 VAL A N 1
ATOM 902 C CA . VAL A 1 115 ? 8.269 0.271 -3.080 1.00 94.44 115 VAL A CA 1
ATOM 903 C C . VAL A 1 115 ? 8.031 0.878 -1.702 1.00 94.44 115 VAL A C 1
ATOM 905 O O . VAL A 1 115 ? 7.287 0.300 -0.908 1.00 94.44 115 VAL A O 1
ATOM 908 N N . VAL A 1 116 ? 8.593 2.057 -1.428 1.00 95.38 116 VAL A N 1
ATOM 909 C CA . VAL A 1 116 ? 8.445 2.735 -0.130 1.00 95.38 116 VAL A CA 1
ATOM 910 C C . VAL A 1 116 ? 6.972 3.000 0.182 1.00 95.38 116 VAL A C 1
ATOM 912 O O . VAL A 1 116 ? 6.499 2.645 1.263 1.00 95.38 116 VAL A O 1
ATOM 915 N N . PHE A 1 117 ? 6.212 3.544 -0.772 1.00 94.75 117 PHE A N 1
ATOM 916 C CA . PHE A 1 117 ? 4.783 3.792 -0.576 1.00 94.75 117 PHE A CA 1
ATOM 917 C C . PHE A 1 117 ? 3.968 2.503 -0.429 1.00 94.75 117 PHE A C 1
ATOM 919 O O . PHE A 1 117 ? 3.011 2.488 0.344 1.00 94.75 117 PHE A O 1
ATOM 926 N N . SER A 1 118 ? 4.347 1.403 -1.087 1.00 94.50 118 SER A N 1
ATOM 927 C CA . SER A 1 118 ? 3.667 0.109 -0.926 1.00 94.50 118 SER A CA 1
ATOM 928 C C . SER A 1 118 ? 3.847 -0.475 0.483 1.00 94.50 118 SER A C 1
ATOM 930 O O . SER A 1 118 ? 2.883 -0.964 1.077 1.00 94.50 118 SER A O 1
ATOM 932 N N . TYR A 1 119 ? 5.041 -0.341 1.074 1.00 94.81 119 TYR A N 1
ATOM 933 C CA . TYR A 1 119 ? 5.289 -0.751 2.458 1.00 94.81 119 TYR A CA 1
ATOM 934 C C . TYR A 1 119 ? 4.586 0.162 3.465 1.00 94.81 119 TYR A C 1
ATOM 936 O O . TYR A 1 119 ? 3.990 -0.334 4.420 1.00 94.81 119 TYR A O 1
ATOM 944 N N . LEU A 1 120 ? 4.586 1.481 3.235 1.00 94.94 120 LEU A N 1
ATOM 945 C CA . LEU A 1 120 ? 3.815 2.420 4.057 1.00 94.94 120 LEU A CA 1
ATOM 946 C C . LEU A 1 120 ? 2.316 2.104 4.007 1.00 94.94 120 LEU A C 1
ATOM 948 O O . LEU A 1 120 ? 1.662 2.068 5.044 1.00 94.94 120 LEU A O 1
ATOM 952 N N . THR A 1 121 ? 1.787 1.804 2.821 1.00 93.56 121 THR A N 1
ATOM 953 C CA . THR A 1 121 ? 0.380 1.421 2.637 1.00 93.56 121 THR A CA 1
ATOM 954 C C . THR A 1 121 ? 0.060 0.120 3.373 1.00 93.56 121 THR A C 1
ATOM 956 O O . THR A 1 121 ? -0.942 0.052 4.081 1.00 93.56 121 THR A O 1
ATOM 959 N N . THR A 1 122 ? 0.937 -0.888 3.292 1.00 94.81 122 THR A N 1
ATOM 960 C CA . THR A 1 122 ? 0.820 -2.126 4.082 1.00 94.81 122 THR A CA 1
ATOM 961 C C . THR A 1 122 ? 0.731 -1.824 5.578 1.00 94.81 122 THR A C 1
ATOM 963 O O . THR A 1 122 ? -0.183 -2.295 6.251 1.00 94.81 122 THR A O 1
ATOM 966 N N . LEU A 1 123 ? 1.659 -1.015 6.097 1.00 93.69 123 LEU A N 1
ATOM 967 C CA . LEU A 1 123 ? 1.719 -0.658 7.513 1.00 93.69 123 LEU A CA 1
ATOM 968 C C . LEU A 1 123 ? 0.446 0.070 7.956 1.00 93.69 123 LEU A C 1
ATOM 970 O O . LEU A 1 123 ? -0.118 -0.260 8.997 1.00 93.69 123 LEU A O 1
ATOM 974 N N . LEU A 1 124 ? -0.046 1.011 7.150 1.00 92.25 124 LEU A N 1
ATOM 975 C CA . LEU A 1 124 ? -1.292 1.721 7.422 1.00 92.25 124 LEU A CA 1
ATOM 976 C C . LEU A 1 124 ? -2.502 0.776 7.432 1.00 92.25 124 LEU A C 1
ATOM 978 O O . LEU A 1 124 ? -3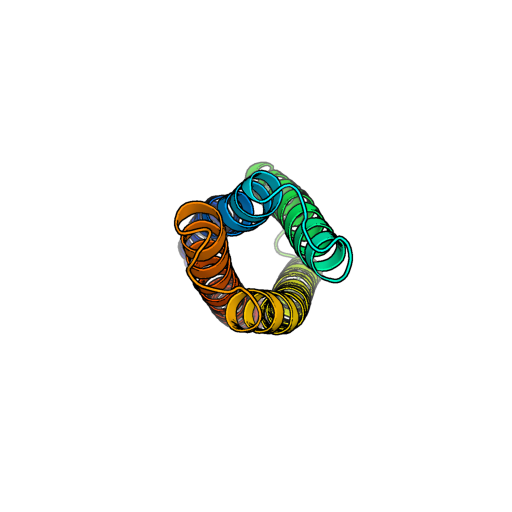.349 0.911 8.312 1.00 92.25 124 LEU A O 1
ATOM 982 N N . TYR A 1 125 ? -2.572 -0.212 6.529 1.00 92.81 125 TYR A N 1
ATOM 983 C CA . TYR A 1 125 ? -3.637 -1.224 6.555 1.00 92.81 125 TYR A CA 1
ATOM 984 C C . TYR A 1 125 ? -3.570 -2.095 7.814 1.00 92.81 125 TYR A C 1
ATOM 986 O O . TYR A 1 125 ? -4.610 -2.408 8.395 1.00 92.81 125 TYR A O 1
ATOM 994 N N . VAL A 1 126 ? -2.370 -2.451 8.285 1.00 93.69 126 VAL A N 1
ATOM 995 C CA . VAL A 1 126 ? -2.194 -3.186 9.550 1.00 93.69 126 VAL A CA 1
ATOM 996 C C . VAL A 1 126 ? -2.654 -2.344 10.740 1.00 93.69 126 VAL A C 1
ATOM 998 O O . VAL A 1 126 ? -3.422 -2.831 11.567 1.00 93.69 126 VAL A O 1
ATOM 1001 N N . ILE A 1 127 ? -2.238 -1.076 10.814 1.00 91.12 127 ILE A N 1
ATOM 1002 C CA . ILE A 1 127 ? -2.674 -0.153 11.872 1.00 91.12 127 ILE A CA 1
ATOM 1003 C C . ILE A 1 127 ? -4.200 -0.013 11.865 1.00 91.12 127 ILE A C 1
ATOM 1005 O O . ILE A 1 127 ? -4.827 -0.130 12.918 1.00 91.12 127 ILE A O 1
ATOM 1009 N N . HIS A 1 128 ? -4.799 0.163 10.685 1.00 89.75 128 HIS A N 1
ATOM 1010 C CA . HIS A 1 128 ? -6.249 0.229 10.533 1.00 89.75 128 HIS A CA 1
ATOM 1011 C C . HIS A 1 128 ? -6.914 -1.045 11.060 1.00 89.75 128 HIS A C 1
ATOM 1013 O O . HIS A 1 128 ? -7.814 -0.974 11.886 1.00 89.75 128 HIS A O 1
ATOM 1019 N N . THR A 1 129 ? -6.407 -2.216 10.668 1.00 90.56 129 THR A N 1
ATOM 1020 C CA . THR A 1 129 ? -6.908 -3.517 11.132 1.00 90.56 129 THR A CA 1
ATOM 1021 C C . THR A 1 129 ? -6.886 -3.628 12.660 1.00 90.56 129 THR A C 1
ATOM 1023 O O . THR A 1 129 ? -7.847 -4.117 13.252 1.00 90.56 129 THR A O 1
ATOM 1026 N N . ILE A 1 130 ? -5.817 -3.159 13.315 1.00 89.31 130 ILE A N 1
ATOM 1027 C CA . ILE A 1 130 ? -5.691 -3.180 14.780 1.00 89.31 130 ILE A CA 1
ATOM 1028 C C . ILE A 1 130 ? -6.735 -2.264 15.425 1.00 89.31 130 ILE A C 1
ATOM 1030 O O . ILE A 1 130 ? -7.440 -2.699 16.336 1.00 89.31 130 ILE A O 1
ATOM 1034 N N . PHE A 1 131 ? -6.878 -1.023 14.950 1.00 85.38 131 PHE A N 1
ATOM 1035 C CA . PHE A 1 131 ? -7.890 -0.102 15.479 1.00 85.38 131 PHE A CA 1
ATOM 1036 C C . PHE A 1 131 ? -9.313 -0.619 15.253 1.00 85.38 131 PHE A C 1
ATOM 1038 O O . PHE A 1 131 ? -10.128 -0.593 16.177 1.00 85.38 131 PHE A O 1
ATOM 1045 N N . SER A 1 132 ? -9.592 -1.182 14.079 1.00 84.56 132 SER A N 1
ATOM 1046 C CA . SER A 1 132 ? -10.860 -1.841 13.776 1.00 84.56 132 SER A CA 1
ATOM 1047 C C . SER A 1 132 ? -11.121 -3.038 14.686 1.00 84.56 132 SER A C 1
ATOM 1049 O O . SER A 1 132 ? -12.248 -3.218 15.140 1.00 84.56 132 SER A O 1
ATOM 1051 N N . ALA A 1 133 ? -10.098 -3.831 15.022 1.00 85.88 133 ALA A N 1
ATOM 1052 C CA . ALA A 1 133 ? -10.228 -4.965 15.936 1.00 85.88 133 ALA A CA 1
ATOM 1053 C C . ALA A 1 133 ? -10.481 -4.515 17.384 1.00 85.88 133 ALA A C 1
ATOM 1055 O O . ALA A 1 133 ? -11.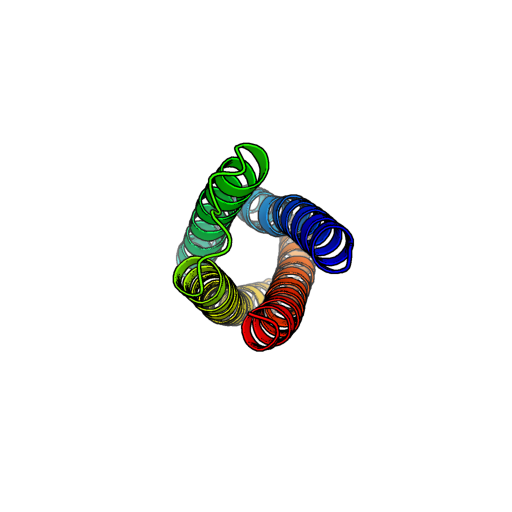288 -5.125 18.087 1.00 85.88 133 ALA A O 1
ATOM 1056 N N . ILE A 1 134 ? -9.849 -3.422 17.825 1.00 84.12 134 ILE A N 1
ATOM 1057 C CA . ILE A 1 134 ? -10.132 -2.802 19.128 1.00 84.12 134 ILE A CA 1
ATOM 1058 C C . ILE A 1 134 ? -11.579 -2.299 19.161 1.00 84.12 134 ILE A C 1
ATOM 1060 O O . ILE A 1 134 ? -12.307 -2.609 20.102 1.00 84.12 134 ILE A O 1
ATOM 1064 N N . ARG A 1 135 ? -12.030 -1.600 18.111 1.00 77.62 135 ARG A N 1
ATOM 1065 C CA . ARG A 1 135 ? -13.423 -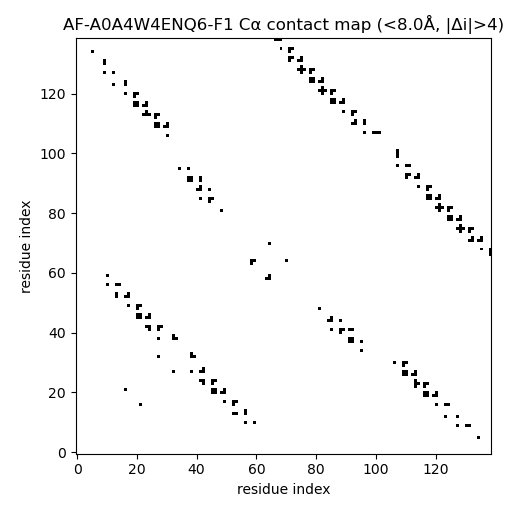1.149 17.973 1.00 77.62 135 ARG A CA 1
ATOM 1066 C C . ARG A 1 135 ? -14.393 -2.329 17.979 1.00 77.62 135 ARG A C 1
ATOM 1068 O O . ARG A 1 135 ? -15.418 -2.284 18.651 1.00 77.62 135 ARG A O 1
ATOM 1075 N N . TRP A 1 136 ? -14.046 -3.416 17.296 1.00 76.44 136 TRP A N 1
ATOM 1076 C CA . TRP A 1 136 ? -14.854 -4.630 17.261 1.00 76.44 136 TRP A CA 1
ATOM 1077 C C . TRP A 1 136 ? -15.100 -5.213 18.662 1.00 76.44 136 TRP A C 1
ATOM 1079 O O . TRP A 1 136 ? -16.210 -5.635 18.962 1.00 76.44 136 TRP A O 1
ATOM 1089 N N . LYS A 1 137 ? -14.107 -5.159 19.559 1.00 71.38 137 LYS A N 1
ATOM 1090 C CA . LYS A 1 137 ? -14.235 -5.606 20.960 1.00 71.38 137 LYS A CA 1
ATOM 1091 C C . LYS A 1 137 ? -15.134 -4.718 21.827 1.00 71.38 137 LYS A C 1
ATOM 1093 O O . LYS A 1 137 ? -15.485 -5.138 22.926 1.00 71.38 137 LYS A O 1
ATOM 1098 N N . THR A 1 138 ? -15.440 -3.502 21.375 1.00 67.31 138 THR A N 1
ATOM 1099 C CA . THR A 1 138 ? -16.288 -2.541 22.101 1.00 67.31 138 THR A CA 1
ATOM 1100 C C . THR A 1 138 ? -17.770 -2.603 21.715 1.00 67.31 138 THR A C 1
ATOM 1102 O O . THR A 1 138 ? -18.568 -1.894 22.330 1.00 67.31 138 THR A O 1
ATOM 1105 N N . PHE A 1 139 ? -18.135 -3.443 20.736 1.00 59.59 139 PHE A N 1
ATOM 1106 C CA . PHE A 1 139 ? -19.519 -3.775 20.369 1.00 59.59 139 PHE A CA 1
ATOM 1107 C C . PHE A 1 139 ? -20.010 -5.034 21.086 1.00 59.59 139 PHE A C 1
ATOM 1109 O O . PHE A 1 139 ? -21.225 -5.077 21.384 1.00 59.59 139 PHE A O 1
#

pLDDT: mean 85.49, std 11.11, range [34.44, 96.06]

Organism: Electrophorus electricus (NCBI:txid8005)

Solvent-accessible surface area (backbone atoms only — not comparable to full-atom values): 7170 Å² total; per-residue (Å²): 124,74,62,66,54,55,53,49,51,53,51,52,52,51,53,54,45,46,54,37,32,45,47,26,29,51,35,45,54,74,47,71,38,73,55,54,80,59,45,50,57,36,34,51,53,30,50,51,49,39,53,51,53,50,54,51,51,51,45,59,74,67,59,72,70,80,82,47,64,69,58,37,51,50,50,24,51,49,30,44,51,46,18,52,51,34,50,62,32,30,54,55,47,45,53,53,44,73,70,54,66,80,89,46,58,66,54,51,51,37,38,49,50,24,34,55,34,28,50,53,36,19,50,50,25,47,53,48,20,51,54,34,47,55,54,44,74,74,107

Radius of gyration: 16.59 Å; Cα contacts (8 Å, |Δi|>4): 143; chains: 1; bounding box: 48×20×41 Å

Secondary structure (DSSP, 8-state):
-HHHHHHHHHHHHHHHHHHHHHHHHHHHHHTTTSSHHHHHHHHHHHHHHHHHHHHHHHHHHTT---S-HHHHHHHHHHHHHHHHHHHHHHHHHHHHHHHS-TTSHHHHHHHHHHHHHHHHHHHHHHHHHHHHHHHHTT-

Foldseek 3Di:
DVVVVLLVVLLVLLVVLLVLLVLLLVLLVVLVCVVVPPSVLLNVLSVVLNVVSVVVSVCSVVVVCPVDLVNLVVQLVSLVVSLVSLVVSLVVLVVVLVVDDCPPVSNNVSSVSSSVSSVVSSVSSVVSSVSSVVVSVVD

Mean predicted aligned error: 5.77 Å

Sequence (139 aa):
MCSTVLDVDVFIYNFVLQVFGGLVWILVACTYIVPYNPQAYVMAVSVFCFVCTFLWMMVFMCGSHNNRNSWATADVFYHFLASVLYLSASVPLAMVTLAFNSSLTLIYQLNISAVVFSYLTTLLYVIHTIFSAIRWKTF

InterPro domains:
  IPR008253 Marvel domain [PF01284] (19-131)
  IPR008253 Marvel domain [PS51225] (5-137)
  IPR013295 Myelin and lymphocyte (MAL) protein [PR01884] (19-31)
  IPR013295 Myelin and lymphocyte (MAL) protein [PR01884] (40-53)
  IPR013295 Myelin and lymphocyte (MAL) protein [PR01884] (71-86)
  IPR013295 Myelin and lymphocyte (MAL) protein [PR01884] (108-125)
  IPR050578 MARVEL domain-containing and chemokine-like factor proteins [PTHR22776] (19-137)

Nearest PDB structures (foldseek):
  7vg4-assembly3_F  TM=6.002E-01  e=3.531E+00  Methylorubrum extorquens AM1
  6jx6-assembly1_A  TM=2.396E-01  e=2.598E+00  Homo sapiens
  6jx6-assembly1_C  TM=2.003E-01  e=2.735E+00  Homo sapiens